Protein AF-A0A1V2W1E2-F1 (afdb_monomer)

Foldseek 3Di:
DDDDPVNVVVVVVVVVVVVVVVLVVQQVVQQVQQVVQVVQVVQQQAVADWAKFWAQDQPPDDPQDPVPRGGPPIFIFIAGQAWDDDPPQTAHHRDTSLDHPPPCSVPPGPPGGGDWDAHSVRDTDGGHGDPPSRCVSSVVRGHD

Solvent-accessible surface area (backbone atoms only — not comparable to full-atom values): 8332 Å² total; per-residue (Å²): 137,79,82,50,71,66,57,52,52,50,52,52,49,53,49,52,52,53,51,51,51,52,51,51,50,52,27,54,51,30,42,50,53,46,51,54,14,47,58,54,53,72,27,55,56,60,98,49,57,66,50,37,17,46,72,43,63,80,55,74,90,52,100,58,48,74,84,80,76,44,45,78,82,66,48,32,28,43,27,24,70,35,62,41,78,60,87,91,49,62,42,50,52,74,28,40,73,66,42,40,92,88,46,89,72,59,93,54,55,63,96,69,45,73,50,68,43,58,32,53,84,66,50,74,41,66,55,53,68,61,31,64,60,29,52,64,68,44,53,88,31,48,57,132

pLDDT: mean 82.26, std 16.86, range [42.34, 96.56]

Sequence (144 aa):
MCATVADIEQAAAEQRAAEAAREQERRARLNRARDEAGAFNARLALPVAWDVGIKDVLSGLSETSWGDGRSAATVEHVYLLEPLTAGRLVRQAGDFLCTAAAGTNGKRWSSKVIERAHDGDGQPYRPRPTCKACLALAKRWMKD

Secondary structure (DSSP, 8-state):
-PPPHHHHHHHHHHHHHHHHHHHHHHHHHHHHHHHHHHHHHHHB--SS-EEEEE------S-TTB-SSS-BTT--EEEEESS-EEETTEEE-TT-BTT--TTS---S---S--B--EE-TT--EE-PPP--HHHHHHHGGGB--

Organism: NCBI:txid95486

Mean predicted aligned error: 8.69 Å

InterPro domains:
  IPR059380 Domain of unknown function DUF8336 [PF27025] (70-141)

Radius of gyration: 21.35 Å; Cα contacts (8 Å, |Δi|>4): 206; chains: 1; bounding box: 48×33×67 Å

Structure (mmCIF, N/CA/C/O backbone):
data_AF-A0A1V2W1E2-F1
#
_entry.id   AF-A0A1V2W1E2-F1
#
loop_
_atom_site.group_PDB
_atom_site.id
_atom_site.type_symbol
_atom_site.label_atom_id
_atom_site.label_alt_id
_atom_site.label_comp_id
_atom_site.label_asym_id
_atom_site.label_entity_id
_atom_site.label_seq_id
_atom_site.pdbx_PDB_ins_code
_atom_site.Cartn_x
_atom_site.Cartn_y
_atom_site.Cartn_z
_atom_site.occupancy
_atom_site.B_iso_or_equiv
_atom_site.auth_seq_id
_atom_site.auth_comp_id
_atom_site.auth_asym_id
_atom_site.auth_atom_id
_atom_site.pdbx_PDB_model_num
ATOM 1 N N . MET A 1 1 ? 29.766 15.227 -42.422 1.00 50.94 1 MET A N 1
ATOM 2 C CA . MET A 1 1 ? 29.756 13.769 -42.661 1.00 50.94 1 MET A CA 1
ATOM 3 C C . MET A 1 1 ? 28.390 13.254 -42.245 1.00 50.94 1 MET A C 1
ATOM 5 O O . MET A 1 1 ? 27.952 13.615 -41.160 1.00 50.94 1 MET A O 1
ATOM 9 N N . CYS A 1 2 ? 27.694 12.518 -43.111 1.00 70.00 2 CYS A N 1
ATOM 10 C CA . CYS A 1 2 ? 26.421 11.872 -42.777 1.00 70.00 2 CYS A CA 1
ATOM 11 C C . CYS A 1 2 ? 26.707 10.529 -42.090 1.00 70.00 2 CYS A C 1
ATOM 13 O O . CYS A 1 2 ? 27.664 9.862 -42.479 1.00 70.00 2 CYS A O 1
ATOM 15 N N . ALA A 1 3 ? 25.907 10.156 -41.087 1.00 75.38 3 ALA A N 1
ATOM 16 C CA . ALA A 1 3 ? 25.986 8.837 -40.462 1.00 75.38 3 ALA A CA 1
ATOM 17 C C . ALA A 1 3 ? 25.762 7.746 -41.518 1.00 75.38 3 ALA A C 1
ATOM 19 O O . ALA A 1 3 ? 24.889 7.884 -42.382 1.00 75.38 3 ALA A O 1
ATOM 20 N N . THR A 1 4 ? 26.568 6.690 -41.476 1.00 88.94 4 THR A N 1
ATOM 21 C CA . THR A 1 4 ? 26.395 5.536 -42.357 1.00 88.94 4 THR A CA 1
ATOM 22 C C . THR A 1 4 ? 25.188 4.710 -41.912 1.00 88.94 4 THR A C 1
ATOM 24 O O . THR A 1 4 ? 24.714 4.825 -40.783 1.00 88.94 4 THR A O 1
ATOM 27 N N . VAL A 1 5 ? 24.677 3.848 -42.793 1.00 85.88 5 VAL A N 1
ATOM 28 C CA . VAL A 1 5 ? 23.587 2.919 -42.442 1.00 85.88 5 VAL A CA 1
ATOM 29 C C . VAL A 1 5 ? 23.980 2.033 -41.253 1.00 85.88 5 VAL A C 1
ATOM 31 O O . VAL A 1 5 ? 23.163 1.825 -40.364 1.00 85.88 5 VAL A O 1
ATOM 34 N N . ALA A 1 6 ? 25.245 1.609 -41.181 1.00 87.31 6 ALA A N 1
ATOM 35 C CA . ALA A 1 6 ? 25.769 0.840 -40.055 1.00 87.31 6 ALA A CA 1
ATOM 36 C C . ALA A 1 6 ? 25.740 1.636 -38.736 1.00 87.31 6 ALA A C 1
ATOM 38 O O . ALA A 1 6 ? 25.342 1.094 -37.708 1.00 87.31 6 ALA A O 1
ATOM 39 N N . ASP A 1 7 ? 26.078 2.932 -38.771 1.00 87.19 7 ASP A N 1
ATOM 40 C CA . ASP A 1 7 ? 26.002 3.805 -37.589 1.00 87.19 7 ASP A CA 1
ATOM 41 C C . ASP A 1 7 ? 24.551 3.957 -37.096 1.00 87.19 7 ASP A C 1
ATOM 43 O O . ASP A 1 7 ? 24.288 3.976 -35.893 1.00 87.19 7 ASP A O 1
ATOM 47 N N . ILE A 1 8 ? 23.591 4.032 -38.025 1.00 86.06 8 ILE A N 1
ATOM 48 C CA . ILE A 1 8 ? 22.157 4.132 -37.714 1.00 86.06 8 ILE A CA 1
ATOM 49 C C . ILE A 1 8 ? 21.636 2.818 -37.112 1.00 86.06 8 ILE A C 1
ATOM 51 O O . ILE A 1 8 ? 20.910 2.839 -36.117 1.00 86.06 8 ILE A O 1
ATOM 55 N N . GLU A 1 9 ? 22.010 1.671 -37.683 1.00 89.94 9 GLU A N 1
ATOM 56 C CA . GLU A 1 9 ? 21.616 0.349 -37.184 1.00 89.94 9 GLU A CA 1
ATOM 57 C C . GLU A 1 9 ? 22.207 0.050 -35.804 1.00 89.94 9 GLU A C 1
ATOM 59 O O . GLU A 1 9 ? 21.500 -0.470 -34.933 1.00 89.94 9 GLU A O 1
ATOM 64 N N . GLN A 1 10 ? 23.468 0.427 -35.576 1.00 89.62 10 GLN A N 1
ATOM 65 C CA . GLN A 1 10 ? 24.117 0.301 -34.276 1.00 89.62 10 GLN A CA 1
ATOM 66 C C . GLN A 1 10 ? 23.428 1.184 -33.228 1.00 89.62 10 GLN A C 1
ATOM 68 O O . GLN A 1 10 ? 23.051 0.683 -32.168 1.00 89.62 10 GLN A O 1
ATOM 73 N N . ALA A 1 11 ? 23.164 2.457 -33.538 1.00 88.25 11 ALA A N 1
ATOM 74 C CA . ALA A 1 11 ? 22.443 3.351 -32.632 1.00 88.25 11 ALA A CA 1
ATOM 75 C C . ALA A 1 11 ? 21.029 2.829 -32.305 1.00 88.25 11 ALA A C 1
ATOM 77 O O . ALA A 1 11 ? 20.595 2.879 -31.154 1.00 88.25 11 ALA A O 1
ATOM 78 N N . ALA A 1 12 ? 20.315 2.266 -33.286 1.00 90.56 12 ALA A N 1
ATOM 79 C CA . ALA A 1 12 ? 19.004 1.652 -33.067 1.00 90.56 12 ALA A CA 1
ATOM 80 C C . ALA A 1 12 ? 19.082 0.361 -32.229 1.00 90.56 12 ALA A C 1
ATOM 82 O O . ALA A 1 12 ? 18.164 0.048 -31.467 1.00 90.56 12 ALA A O 1
ATOM 83 N N . ALA A 1 13 ? 20.154 -0.425 -32.354 1.00 92.75 13 ALA A N 1
ATOM 84 C CA . ALA A 1 13 ? 20.391 -1.591 -31.504 1.00 92.75 13 ALA A CA 1
ATOM 85 C C . ALA A 1 13 ? 20.694 -1.182 -30.053 1.00 92.75 13 ALA A C 1
ATOM 87 O O . ALA A 1 13 ? 20.105 -1.746 -29.132 1.00 92.75 13 ALA A O 1
ATOM 88 N N . GLU A 1 14 ? 21.535 -0.165 -29.851 1.00 92.50 14 GLU A N 1
ATOM 89 C CA . GLU A 1 14 ? 21.860 0.388 -28.532 1.00 92.50 14 GLU A CA 1
ATOM 90 C C . GLU A 1 14 ? 20.625 0.986 -27.844 1.00 92.50 14 GLU A C 1
ATOM 92 O O . GLU A 1 14 ? 20.385 0.715 -26.667 1.00 92.50 14 GLU A O 1
ATOM 97 N N . GLN A 1 15 ? 19.787 1.726 -28.579 1.00 91.44 15 GLN A N 1
ATOM 98 C CA . GLN A 1 15 ? 18.523 2.258 -28.059 1.00 91.44 15 GLN A CA 1
ATOM 99 C C . GLN A 1 15 ? 17.564 1.144 -27.635 1.00 91.44 15 GLN A C 1
ATOM 101 O O . GLN A 1 15 ? 17.073 1.167 -26.508 1.00 91.44 15 GLN A O 1
ATOM 106 N N . ARG A 1 16 ? 17.357 0.124 -28.479 1.00 93.69 16 ARG A N 1
ATOM 107 C CA . ARG A 1 16 ? 16.509 -1.031 -28.132 1.00 93.69 16 ARG A CA 1
ATOM 108 C C . ARG A 1 16 ? 17.037 -1.789 -26.916 1.00 93.69 16 ARG A C 1
ATOM 110 O O . ARG A 1 16 ? 16.251 -2.200 -26.068 1.00 93.69 16 ARG A O 1
ATOM 117 N N . ALA A 1 17 ? 18.354 -1.959 -26.808 1.00 94.31 17 ALA A N 1
ATOM 118 C CA . ALA A 1 17 ? 18.972 -2.586 -25.644 1.00 94.31 17 ALA A CA 1
ATOM 119 C C . ALA A 1 17 ? 18.770 -1.745 -24.372 1.00 94.31 17 ALA A C 1
ATOM 121 O O . ALA A 1 17 ? 18.418 -2.291 -23.326 1.00 94.31 17 ALA A O 1
ATOM 122 N N . ALA A 1 18 ? 18.927 -0.421 -24.460 1.00 94.19 18 ALA A N 1
ATOM 123 C CA . ALA A 1 18 ? 18.701 0.494 -23.345 1.00 94.19 18 ALA A CA 1
ATOM 124 C C . ALA A 1 18 ? 17.228 0.528 -22.905 1.00 94.19 18 ALA A C 1
ATOM 126 O O . ALA A 1 18 ? 16.943 0.520 -21.708 1.00 94.19 18 ALA A O 1
ATOM 127 N N . GLU A 1 19 ? 16.285 0.533 -23.847 1.00 93.38 19 GLU A N 1
ATOM 128 C CA . GLU A 1 19 ? 14.849 0.452 -23.565 1.00 93.38 19 GLU A CA 1
ATOM 129 C C . GLU A 1 19 ? 14.475 -0.879 -22.913 1.00 93.38 19 GLU A C 1
ATOM 131 O O . GLU A 1 19 ? 13.799 -0.889 -21.884 1.00 93.38 19 GLU A O 1
ATOM 136 N N . ALA A 1 20 ? 14.977 -1.997 -23.446 1.00 93.81 20 ALA A N 1
ATOM 137 C CA . ALA A 1 20 ? 14.761 -3.316 -22.861 1.00 93.81 20 ALA A CA 1
ATOM 138 C C . ALA A 1 20 ? 15.327 -3.408 -21.435 1.00 93.81 20 ALA A C 1
ATOM 140 O O . ALA A 1 20 ? 14.662 -3.939 -20.546 1.00 93.81 20 ALA A O 1
ATOM 141 N N . ALA A 1 21 ? 16.518 -2.852 -21.189 1.00 94.00 21 ALA A N 1
ATOM 142 C CA . ALA A 1 21 ? 17.114 -2.803 -19.856 1.00 94.00 21 ALA A CA 1
ATOM 143 C C . ALA A 1 21 ? 16.279 -1.952 -18.882 1.00 94.00 21 ALA A C 1
ATOM 145 O O . ALA A 1 21 ? 16.019 -2.384 -17.759 1.00 94.00 21 ALA A O 1
ATOM 146 N N . ARG A 1 22 ? 15.797 -0.779 -19.320 1.00 93.75 22 ARG A N 1
ATOM 147 C CA . ARG A 1 22 ? 14.911 0.084 -18.518 1.00 93.75 22 ARG A CA 1
ATOM 148 C C . ARG A 1 22 ? 13.597 -0.608 -18.175 1.00 93.75 22 ARG A C 1
ATOM 150 O O . ARG A 1 22 ? 13.140 -0.506 -17.038 1.00 93.75 22 ARG A O 1
ATOM 157 N N . GLU A 1 23 ? 12.995 -1.321 -19.124 1.00 92.94 23 GLU A N 1
ATOM 158 C CA . GLU A 1 23 ? 11.755 -2.053 -18.865 1.00 92.94 23 GLU A CA 1
ATOM 159 C C . GLU A 1 23 ? 11.984 -3.225 -17.905 1.00 92.94 23 GLU A C 1
ATOM 161 O O . GLU A 1 23 ? 11.199 -3.427 -16.980 1.00 92.94 23 GLU A O 1
ATOM 166 N N . GLN A 1 24 ? 13.095 -3.954 -18.046 1.00 93.56 24 GLN A N 1
ATOM 167 C CA . GLN A 1 24 ? 13.471 -5.006 -17.098 1.00 93.56 24 GLN A CA 1
ATOM 168 C C . GLN A 1 24 ? 13.681 -4.455 -15.683 1.00 93.56 24 GLN A C 1
ATOM 170 O O . GLN A 1 24 ? 13.166 -5.026 -14.721 1.00 93.56 24 GLN A O 1
ATOM 175 N N . GLU A 1 25 ? 14.386 -3.330 -15.541 1.00 93.88 25 GLU A N 1
ATOM 176 C CA . GLU A 1 25 ? 14.589 -2.670 -14.250 1.00 93.88 25 GLU A CA 1
ATOM 177 C C . GLU A 1 25 ? 13.257 -2.209 -13.643 1.00 93.88 25 GLU A C 1
ATOM 179 O O . GLU A 1 25 ? 12.974 -2.468 -12.468 1.00 93.88 25 GLU A O 1
ATOM 184 N N . ARG A 1 26 ? 12.397 -1.580 -14.453 1.00 92.00 26 ARG A N 1
ATOM 185 C CA . ARG A 1 26 ? 11.055 -1.157 -14.044 1.00 92.00 26 ARG A CA 1
ATOM 186 C C . ARG A 1 26 ? 10.235 -2.346 -13.550 1.00 92.00 26 ARG A C 1
ATOM 188 O O . ARG A 1 26 ? 9.660 -2.271 -12.462 1.00 92.00 26 ARG A O 1
ATOM 195 N N . ARG A 1 27 ? 10.213 -3.443 -14.309 1.00 93.44 27 ARG A N 1
ATOM 196 C CA . ARG A 1 27 ? 9.508 -4.682 -13.963 1.00 93.44 27 ARG A CA 1
ATOM 197 C C . ARG A 1 27 ? 10.032 -5.283 -12.660 1.00 93.44 27 ARG A C 1
ATOM 199 O O . ARG A 1 27 ? 9.244 -5.593 -11.768 1.00 93.44 27 ARG A O 1
ATOM 206 N N . ALA A 1 28 ? 11.352 -5.383 -12.505 1.00 95.00 28 ALA A N 1
ATOM 207 C CA . ALA A 1 28 ? 11.981 -5.891 -11.288 1.00 95.00 28 ALA A CA 1
ATOM 208 C C . ALA A 1 28 ? 11.641 -5.031 -10.060 1.00 95.00 28 ALA A C 1
ATOM 210 O O . ALA A 1 28 ? 11.332 -5.567 -8.993 1.00 95.00 28 ALA A O 1
ATOM 211 N N . ARG A 1 29 ? 11.637 -3.700 -10.210 1.00 94.62 29 ARG A N 1
ATOM 212 C CA . ARG A 1 29 ? 11.249 -2.763 -9.147 1.00 94.62 29 ARG A CA 1
ATOM 213 C C . ARG A 1 29 ? 9.794 -2.955 -8.717 1.00 94.62 29 ARG A C 1
ATOM 215 O O . ARG A 1 29 ? 9.522 -2.984 -7.519 1.00 94.62 29 ARG A O 1
ATOM 222 N N . LEU A 1 30 ? 8.872 -3.096 -9.669 1.00 92.94 30 LEU A N 1
ATOM 223 C CA . LEU A 1 30 ? 7.449 -3.316 -9.380 1.00 92.94 30 LEU A CA 1
ATOM 224 C C . LEU A 1 30 ? 7.211 -4.661 -8.679 1.00 92.94 30 LEU A C 1
ATOM 226 O O . LEU A 1 30 ? 6.481 -4.719 -7.691 1.00 92.94 30 LEU A O 1
ATOM 230 N N . ASN A 1 31 ? 7.883 -5.723 -9.124 1.00 94.19 31 ASN A N 1
ATOM 231 C CA . ASN A 1 31 ? 7.791 -7.038 -8.486 1.00 94.19 31 ASN A CA 1
ATOM 232 C C . ASN A 1 31 ? 8.338 -7.019 -7.053 1.00 94.19 31 ASN A C 1
ATOM 234 O O . ASN A 1 31 ? 7.710 -7.566 -6.150 1.00 94.19 31 ASN A O 1
ATOM 238 N N . ARG A 1 32 ? 9.445 -6.306 -6.812 1.00 95.00 32 ARG A N 1
ATOM 239 C CA . ARG A 1 32 ? 9.963 -6.102 -5.453 1.00 95.00 32 ARG A CA 1
ATOM 240 C C . ARG A 1 32 ? 8.955 -5.371 -4.566 1.00 95.00 32 ARG A C 1
ATOM 242 O O . ARG A 1 32 ? 8.727 -5.794 -3.439 1.00 95.00 32 ARG A O 1
ATOM 249 N N . ALA A 1 33 ? 8.312 -4.319 -5.076 1.00 92.19 33 ALA A N 1
ATOM 250 C CA . ALA A 1 33 ? 7.288 -3.587 -4.331 1.00 92.19 33 ALA A CA 1
ATOM 251 C C . ALA A 1 33 ? 6.078 -4.473 -3.974 1.00 92.19 33 ALA A C 1
ATOM 253 O O . ALA A 1 33 ? 5.541 -4.366 -2.868 1.00 92.19 33 ALA A O 1
ATOM 254 N N . ARG A 1 34 ? 5.669 -5.375 -4.877 1.00 95.94 34 ARG A N 1
ATOM 255 C CA . ARG A 1 34 ? 4.653 -6.401 -4.597 1.00 95.94 34 ARG A CA 1
ATOM 256 C C . ARG A 1 34 ? 5.095 -7.329 -3.469 1.00 95.94 34 ARG A C 1
ATOM 258 O O . ARG A 1 34 ? 4.327 -7.542 -2.533 1.00 95.94 34 ARG A O 1
ATOM 265 N N . ASP A 1 35 ? 6.311 -7.860 -3.541 1.00 96.56 35 ASP A N 1
ATOM 266 C CA . ASP A 1 35 ? 6.824 -8.815 -2.553 1.00 96.56 35 ASP A CA 1
ATOM 267 C C . ASP A 1 35 ? 6.964 -8.174 -1.166 1.00 96.56 35 ASP A C 1
ATOM 269 O O . ASP A 1 35 ? 6.524 -8.742 -0.166 1.00 96.56 35 ASP A O 1
ATOM 273 N N . GLU A 1 36 ? 7.482 -6.946 -1.103 1.00 94.62 36 GLU A N 1
ATOM 274 C CA . GLU A 1 36 ? 7.563 -6.157 0.129 1.00 94.62 36 GLU A CA 1
ATOM 275 C C . GLU A 1 36 ? 6.177 -5.868 0.721 1.00 94.62 36 GLU A C 1
ATOM 277 O O . GLU A 1 36 ? 5.983 -5.962 1.939 1.00 94.62 36 GLU A O 1
ATOM 282 N N . ALA A 1 37 ? 5.191 -5.544 -0.123 1.00 94.56 37 ALA A N 1
ATOM 283 C CA . ALA A 1 37 ? 3.818 -5.333 0.318 1.00 94.56 37 ALA A CA 1
ATOM 284 C C . ALA A 1 37 ? 3.180 -6.624 0.841 1.00 94.56 37 ALA A C 1
ATOM 286 O O . ALA A 1 37 ? 2.548 -6.604 1.898 1.00 94.56 37 ALA A O 1
ATOM 287 N N . GLY A 1 38 ? 3.382 -7.747 0.149 1.00 95.50 38 GLY A N 1
ATOM 288 C CA . GLY A 1 38 ? 2.919 -9.064 0.580 1.00 95.50 38 GLY A CA 1
ATOM 289 C C . GLY A 1 38 ? 3.516 -9.468 1.928 1.00 95.50 38 GLY A C 1
ATOM 290 O O . GLY A 1 38 ? 2.774 -9.809 2.851 1.00 95.50 38 GLY A O 1
ATOM 291 N N . ALA A 1 39 ? 4.837 -9.341 2.077 1.00 96.06 39 ALA A N 1
ATOM 292 C CA . ALA A 1 39 ? 5.545 -9.643 3.318 1.00 96.06 39 ALA A CA 1
ATOM 293 C C . ALA A 1 39 ? 5.072 -8.760 4.483 1.00 96.06 39 ALA A C 1
ATOM 295 O O . ALA A 1 39 ? 4.844 -9.252 5.587 1.00 96.06 39 ALA A O 1
ATOM 296 N N . PHE A 1 40 ? 4.867 -7.461 4.245 1.00 95.44 40 PHE A N 1
ATOM 297 C CA . PHE A 1 40 ? 4.324 -6.563 5.262 1.00 95.44 40 PHE A CA 1
ATOM 298 C C . PHE A 1 40 ? 2.889 -6.943 5.652 1.00 95.44 40 PHE A C 1
ATOM 300 O O . PHE A 1 40 ? 2.576 -7.061 6.836 1.00 95.44 40 PHE A O 1
ATOM 307 N N . ASN A 1 41 ? 2.019 -7.156 4.664 1.00 95.62 41 ASN A N 1
ATOM 308 C CA . ASN A 1 41 ? 0.606 -7.450 4.886 1.00 95.62 41 ASN A CA 1
ATOM 309 C C . ASN A 1 41 ? 0.406 -8.789 5.612 1.00 95.62 41 ASN A C 1
ATOM 311 O O . ASN A 1 41 ? -0.488 -8.889 6.449 1.00 95.62 41 ASN A O 1
ATOM 315 N N . ALA A 1 42 ? 1.266 -9.783 5.369 1.00 95.38 42 ALA A N 1
ATOM 316 C CA . ALA A 1 42 ? 1.248 -11.068 6.073 1.00 95.38 42 ALA A CA 1
ATOM 317 C C . ALA A 1 42 ? 1.529 -10.942 7.584 1.00 95.38 42 ALA A C 1
ATOM 319 O O . ALA A 1 42 ? 1.064 -11.766 8.376 1.00 95.38 42 ALA A O 1
ATOM 320 N N . ARG A 1 43 ? 2.259 -9.898 8.000 1.00 96.19 43 ARG A N 1
ATOM 321 C CA . ARG A 1 43 ? 2.531 -9.617 9.418 1.00 96.19 43 ARG A CA 1
ATOM 322 C C . ARG A 1 43 ? 1.346 -8.972 10.126 1.00 96.19 43 ARG A C 1
ATOM 324 O O . ARG A 1 43 ? 1.257 -9.069 11.346 1.00 96.19 43 ARG A O 1
ATOM 331 N N . LEU A 1 44 ? 0.438 -8.327 9.394 1.00 95.06 44 LEU A N 1
ATOM 332 C CA . LEU A 1 44 ? -0.708 -7.631 9.967 1.00 95.06 44 LEU A CA 1
ATOM 333 C C . LEU A 1 44 ? -1.858 -8.606 10.268 1.00 95.06 44 LEU A C 1
ATOM 335 O O . LEU A 1 44 ? -2.733 -8.856 9.439 1.00 95.06 44 LEU A O 1
ATOM 339 N N . ALA A 1 45 ? -1.877 -9.131 11.490 1.00 94.81 45 ALA A N 1
ATOM 340 C CA . ALA A 1 45 ? -2.840 -10.120 11.969 1.00 94.81 45 ALA A CA 1
ATOM 341 C C . ALA A 1 45 ? -4.037 -9.475 12.688 1.00 94.81 45 ALA A C 1
ATOM 343 O O . ALA A 1 45 ? -4.323 -9.770 13.850 1.00 94.81 45 ALA A O 1
ATOM 344 N N . LEU A 1 46 ? -4.725 -8.558 12.001 1.00 93.81 46 LEU A N 1
ATOM 345 C CA . LEU A 1 46 ? -5.979 -7.984 12.498 1.00 93.81 46 LEU A CA 1
ATOM 346 C C . LEU A 1 46 ? -7.007 -9.099 12.771 1.00 93.81 46 LEU A C 1
ATOM 348 O O . LEU A 1 46 ? -7.110 -10.031 11.975 1.00 93.81 46 LEU A O 1
ATOM 352 N N . PRO A 1 47 ? -7.804 -9.003 13.852 1.00 94.44 47 PRO A N 1
ATOM 353 C CA . PRO A 1 47 ? -8.762 -10.041 14.240 1.00 94.44 47 PRO A CA 1
ATOM 354 C C . PRO A 1 47 ? -10.042 -10.034 13.386 1.00 94.44 47 PRO A C 1
ATOM 356 O O . PRO A 1 47 ? -11.032 -10.648 13.765 1.00 94.44 47 PRO A O 1
ATOM 359 N N . VAL A 1 48 ? -10.043 -9.289 12.281 1.00 95.50 48 VAL A N 1
ATOM 360 C CA . VAL A 1 48 ? -11.180 -9.069 11.385 1.00 95.50 48 VAL A CA 1
ATOM 361 C C . VAL A 1 48 ? -10.679 -8.983 9.952 1.00 95.50 48 VAL A C 1
ATOM 363 O O . VAL A 1 48 ? -9.522 -8.609 9.715 1.00 95.50 48 VAL A O 1
ATOM 366 N N . ALA A 1 49 ? -11.553 -9.269 8.992 1.00 95.50 49 ALA A N 1
ATOM 367 C CA . ALA A 1 49 ? -11.239 -9.083 7.586 1.00 95.50 49 ALA A CA 1
ATOM 368 C C . ALA A 1 49 ? -10.964 -7.601 7.269 1.00 95.50 49 ALA A C 1
ATOM 370 O O . ALA A 1 49 ? -11.690 -6.687 7.673 1.00 95.50 49 A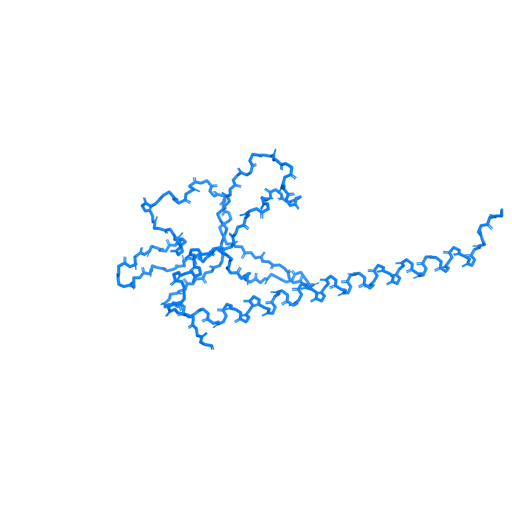LA A O 1
ATOM 371 N N . TRP A 1 50 ? -9.892 -7.361 6.518 1.00 95.12 50 TRP A N 1
ATOM 372 C CA . TRP A 1 50 ? -9.456 -6.025 6.129 1.00 95.12 50 TRP A CA 1
ATOM 373 C C . TRP A 1 50 ? -8.872 -6.032 4.718 1.00 95.12 50 TRP A C 1
ATOM 375 O O . TRP A 1 50 ? -8.433 -7.070 4.212 1.00 95.12 50 TRP A O 1
ATOM 385 N N . ASP A 1 51 ? -8.849 -4.857 4.101 1.00 94.44 51 ASP A N 1
ATOM 386 C CA . ASP A 1 51 ? -8.228 -4.567 2.815 1.00 94.44 51 ASP A CA 1
ATOM 387 C C . ASP A 1 51 ? -7.505 -3.214 2.861 1.00 94.44 51 ASP A C 1
ATOM 389 O O . ASP A 1 51 ? -7.437 -2.561 3.904 1.00 94.44 51 ASP A O 1
ATOM 393 N N . VAL A 1 52 ? -6.941 -2.785 1.737 1.00 91.88 52 VAL A N 1
ATOM 394 C CA . VAL A 1 52 ? -6.331 -1.465 1.606 1.00 91.88 52 VAL A CA 1
ATOM 395 C C . VAL A 1 52 ? -7.222 -0.551 0.800 1.00 91.88 52 VAL A C 1
ATOM 397 O O . VAL A 1 52 ? -7.734 -0.927 -0.252 1.00 91.88 52 VAL A O 1
ATOM 400 N N . GLY A 1 53 ? -7.389 0.662 1.310 1.00 88.44 53 GLY A N 1
ATOM 401 C CA . GLY A 1 53 ? -8.131 1.695 0.624 1.00 88.44 53 GLY A CA 1
ATOM 402 C C . GLY A 1 53 ? -7.479 3.056 0.716 1.00 88.44 53 GLY A C 1
ATOM 403 O O . GLY A 1 53 ? -6.587 3.285 1.533 1.00 88.44 53 GLY A O 1
ATOM 404 N N . ILE A 1 54 ? -7.942 3.966 -0.124 1.00 82.62 54 ILE A N 1
ATOM 405 C CA . ILE A 1 54 ? -7.467 5.342 -0.183 1.00 82.62 54 ILE A CA 1
ATOM 406 C C . ILE A 1 54 ? -8.623 6.263 0.195 1.00 82.62 54 ILE A C 1
ATOM 408 O O . ILE A 1 54 ? -9.772 6.047 -0.184 1.00 82.62 54 ILE A O 1
ATOM 412 N N . LYS A 1 55 ? -8.315 7.306 0.965 1.00 78.25 55 LYS A N 1
ATOM 413 C CA . LYS A 1 55 ? -9.214 8.449 1.099 1.00 78.25 55 LYS A CA 1
ATOM 414 C C . LYS A 1 55 ? -8.887 9.386 -0.043 1.00 78.25 55 LYS A C 1
ATOM 416 O O . LYS A 1 55 ? -7.847 10.040 0.010 1.00 78.25 55 LYS A O 1
ATOM 421 N N . ASP A 1 56 ? -9.743 9.446 -1.057 1.00 65.62 56 ASP A N 1
ATOM 422 C CA . ASP A 1 56 ? -9.539 10.444 -2.100 1.00 65.62 56 ASP A CA 1
ATOM 423 C C . ASP A 1 56 ? -9.601 11.829 -1.464 1.00 65.62 56 ASP A C 1
ATOM 425 O O . ASP A 1 56 ? -10.619 12.260 -0.919 1.00 65.62 56 ASP A O 1
ATOM 429 N N . VAL A 1 57 ? -8.475 12.525 -1.507 1.00 56.84 57 VAL A N 1
ATOM 430 C CA . VAL A 1 57 ? -8.462 13.967 -1.356 1.00 56.84 57 VAL A CA 1
ATOM 431 C C . VAL A 1 57 ? -8.669 14.470 -2.770 1.00 56.84 57 VAL A C 1
ATOM 433 O O . VAL A 1 57 ? -7.786 14.284 -3.602 1.00 56.84 57 VAL A O 1
ATOM 436 N N . LEU A 1 58 ? -9.838 15.049 -3.065 1.00 52.84 58 LEU A N 1
ATOM 437 C CA . LEU A 1 58 ? -10.054 15.770 -4.320 1.00 52.84 58 LEU A CA 1
ATOM 438 C C . LEU A 1 58 ? -8.965 16.840 -4.408 1.00 52.84 58 LEU A C 1
ATOM 440 O O . LEU A 1 58 ? -9.080 17.896 -3.783 1.00 52.84 58 LEU A O 1
ATOM 444 N N . SER A 1 59 ? -7.876 16.548 -5.116 1.00 45.50 59 SER A N 1
ATOM 445 C CA . SER A 1 59 ? -6.844 17.530 -5.376 1.00 45.50 59 SER A CA 1
ATOM 446 C C . SER A 1 59 ? -7.516 18.606 -6.211 1.00 45.50 59 SER A C 1
ATOM 448 O O . SER A 1 59 ? -7.883 18.355 -7.360 1.00 45.50 59 SER A O 1
ATOM 450 N N . GLY A 1 60 ? -7.730 19.789 -5.634 1.00 44.91 60 GLY A N 1
ATOM 451 C CA . GLY A 1 60 ? -7.922 20.979 -6.449 1.00 44.91 60 GLY A CA 1
ATOM 452 C C . GLY A 1 60 ? -6.693 21.057 -7.340 1.00 44.91 60 GLY A C 1
ATOM 453 O O . GLY A 1 60 ? -5.613 21.274 -6.806 1.00 44.91 60 GLY A O 1
ATOM 454 N N . LEU A 1 61 ? -6.868 20.720 -8.622 1.00 48.28 61 LEU A N 1
ATOM 455 C CA . LEU A 1 61 ? -5.866 20.592 -9.684 1.00 48.28 61 LEU A CA 1
ATOM 456 C C . LEU A 1 61 ? -4.626 21.463 -9.418 1.00 48.28 61 LEU A C 1
ATOM 458 O O . LEU A 1 61 ? -4.589 22.627 -9.805 1.00 48.28 61 LEU A O 1
ATOM 462 N N . SER A 1 62 ? -3.634 20.916 -8.718 1.00 49.28 62 SER A N 1
ATOM 463 C CA . SER A 1 62 ? -2.384 21.601 -8.393 1.00 49.28 62 SER A CA 1
ATOM 464 C C . SER A 1 62 ? -1.217 20.804 -8.959 1.00 49.28 62 SER A C 1
ATOM 466 O O . SER A 1 62 ? -1.324 19.594 -9.169 1.00 49.28 62 SER A O 1
ATOM 468 N N . GLU A 1 63 ? -0.099 21.485 -9.207 1.00 49.03 63 GLU A N 1
ATOM 469 C CA . GLU A 1 63 ? 1.111 20.989 -9.891 1.00 49.03 63 GLU A CA 1
ATOM 470 C C . GLU A 1 63 ? 1.769 19.742 -9.249 1.00 49.03 63 GLU A C 1
ATOM 472 O O . GLU A 1 63 ? 2.752 19.226 -9.766 1.00 49.03 63 GLU A O 1
ATOM 477 N N . THR A 1 64 ? 1.222 19.216 -8.146 1.00 49.25 64 THR A N 1
ATOM 478 C CA . THR A 1 64 ? 1.721 18.043 -7.396 1.00 49.25 64 THR A CA 1
ATOM 479 C C . THR A 1 64 ? 0.953 16.740 -7.683 1.00 49.25 64 THR A C 1
ATOM 481 O O . THR A 1 64 ? 0.950 15.812 -6.868 1.00 49.25 64 THR A O 1
ATOM 484 N N . SER A 1 65 ? 0.271 16.673 -8.829 1.00 44.66 65 SER A N 1
ATOM 485 C CA . SER A 1 65 ? -0.473 15.496 -9.301 1.00 44.66 65 SER A CA 1
ATOM 486 C C . SER A 1 65 ? 0.457 14.425 -9.890 1.00 44.66 65 SER A C 1
ATOM 488 O O . SER A 1 65 ? 1.382 14.748 -10.630 1.00 44.66 65 SER A O 1
ATOM 490 N N . TRP A 1 66 ? 0.182 13.143 -9.626 1.00 48.94 66 TRP A N 1
ATOM 491 C CA . TRP A 1 66 ? 0.914 11.984 -10.174 1.00 48.94 66 TRP A CA 1
ATOM 492 C C . TRP A 1 66 ? 0.682 11.739 -11.679 1.00 48.94 66 TRP A C 1
ATOM 494 O O . TRP A 1 66 ? 1.174 10.754 -12.227 1.00 48.94 66 TRP A O 1
ATOM 504 N N . GLY A 1 67 ? -0.074 12.605 -12.363 1.00 42.34 67 GLY A N 1
ATOM 505 C CA . GLY A 1 67 ? -0.441 12.416 -13.772 1.00 42.34 67 GLY A CA 1
ATOM 506 C C . GLY A 1 67 ? -1.585 11.417 -13.995 1.00 42.34 67 GLY A C 1
ATOM 507 O O . GLY A 1 67 ? -1.990 11.211 -15.134 1.00 42.34 67 GLY A O 1
ATOM 508 N N . ASP A 1 68 ? -2.151 10.851 -12.924 1.00 53.09 68 ASP A N 1
ATOM 509 C CA . ASP A 1 68 ? -3.352 9.999 -12.913 1.00 53.09 68 ASP A CA 1
ATOM 510 C C . ASP A 1 68 ? -4.545 10.644 -12.167 1.00 53.09 68 ASP A C 1
ATOM 512 O O . ASP A 1 68 ? -5.593 10.023 -11.991 1.00 53.09 68 ASP A O 1
ATOM 516 N N . GLY A 1 69 ? -4.393 11.902 -11.728 1.00 47.47 69 GLY A N 1
ATOM 517 C CA . GLY A 1 69 ? -5.395 12.651 -10.963 1.00 47.47 69 GLY A CA 1
ATOM 518 C C . GLY A 1 69 ? -5.276 12.525 -9.438 1.00 47.47 69 GLY A C 1
ATOM 519 O O . GLY A 1 69 ? -6.119 13.079 -8.733 1.00 47.47 69 GLY A O 1
ATOM 520 N N . ARG A 1 70 ? -4.253 11.834 -8.912 1.00 54.72 70 ARG A N 1
ATOM 521 C CA . ARG A 1 70 ? -4.002 11.693 -7.466 1.00 54.72 70 ARG A CA 1
ATOM 522 C C . ARG A 1 70 ? -2.936 12.670 -6.972 1.00 54.72 70 ARG A C 1
ATOM 524 O O . ARG A 1 70 ? -1.997 13.007 -7.687 1.00 54.72 70 ARG A O 1
ATOM 531 N N . SER A 1 71 ? -3.038 13.094 -5.711 1.00 55.88 71 SER A N 1
ATOM 532 C CA . SER A 1 71 ? -2.013 13.920 -5.052 1.00 55.88 71 SER A CA 1
ATOM 533 C C . SER A 1 71 ? -0.804 13.083 -4.613 1.00 55.88 71 SER A C 1
ATOM 535 O O . SER A 1 71 ? -0.978 11.966 -4.119 1.00 55.88 71 SER A O 1
ATOM 537 N N . ALA A 1 72 ? 0.405 13.659 -4.680 1.00 53.66 72 ALA A N 1
ATOM 538 C CA . ALA A 1 72 ? 1.632 13.177 -4.019 1.00 53.66 72 ALA A CA 1
ATOM 539 C C . ALA A 1 72 ? 1.440 12.721 -2.558 1.00 53.66 72 ALA A C 1
ATOM 541 O O . ALA A 1 72 ? 2.146 11.836 -2.084 1.00 53.66 72 ALA A O 1
ATOM 542 N N . ALA A 1 73 ? 0.469 13.305 -1.850 1.00 59.41 73 ALA A N 1
ATOM 543 C CA . ALA A 1 73 ? 0.191 13.042 -0.440 1.00 59.41 73 ALA A CA 1
ATOM 544 C C . ALA A 1 73 ? -0.835 11.917 -0.187 1.00 59.41 73 ALA A C 1
ATOM 546 O O . ALA A 1 73 ? -1.266 11.728 0.953 1.00 59.41 73 ALA A O 1
ATOM 547 N N . THR A 1 74 ? -1.263 11.198 -1.227 1.00 72.56 74 THR A N 1
ATOM 548 C CA . THR A 1 74 ? -2.208 10.083 -1.088 1.00 72.56 74 THR A CA 1
ATOM 549 C C . THR A 1 74 ? -1.550 8.947 -0.307 1.00 72.56 74 THR A C 1
ATOM 551 O O . THR A 1 74 ? -0.455 8.515 -0.650 1.00 72.56 74 THR A O 1
ATOM 554 N N . VAL A 1 75 ? -2.204 8.482 0.758 1.00 82.94 75 VAL A N 1
ATOM 555 C CA . VAL A 1 75 ? -1.701 7.396 1.611 1.00 82.94 75 VAL A CA 1
ATOM 556 C C . VAL A 1 75 ? -2.664 6.218 1.615 1.00 82.94 75 VAL A C 1
ATOM 558 O O . VAL A 1 75 ? -3.885 6.378 1.616 1.00 82.94 75 VAL A O 1
ATOM 561 N N . GLU A 1 76 ? -2.102 5.021 1.682 1.00 89.19 76 GLU A N 1
ATOM 562 C CA . GLU A 1 76 ? -2.823 3.765 1.776 1.00 89.19 76 GLU A CA 1
ATOM 563 C C . GLU A 1 76 ? -3.253 3.499 3.224 1.00 89.19 76 GLU A C 1
ATOM 565 O O . GLU A 1 76 ? -2.445 3.461 4.161 1.00 89.19 76 GLU A O 1
ATOM 570 N N . HIS A 1 77 ? -4.547 3.286 3.423 1.00 90.81 77 HIS A N 1
ATOM 571 C CA . HIS A 1 77 ? -5.164 3.035 4.716 1.00 90.81 77 HIS A CA 1
ATOM 572 C C . HIS A 1 77 ? -5.600 1.577 4.859 1.00 90.81 77 HIS A C 1
ATOM 574 O O . HIS A 1 77 ? -5.975 0.923 3.893 1.00 90.81 77 HIS A O 1
ATOM 580 N N . VAL A 1 78 ? -5.643 1.093 6.101 1.00 92.69 78 VAL A N 1
ATOM 581 C CA . VAL A 1 78 ? -6.329 -0.162 6.439 1.00 92.69 78 VAL A CA 1
ATOM 582 C C . VAL A 1 78 ? -7.835 0.090 6.419 1.00 92.69 78 VAL A C 1
ATOM 584 O O . VAL A 1 78 ? -8.333 0.858 7.247 1.00 92.69 78 VAL A O 1
ATOM 587 N N . TYR A 1 79 ? -8.531 -0.550 5.488 1.00 92.12 79 TYR A N 1
ATOM 588 C CA . TYR A 1 79 ? -9.979 -0.540 5.311 1.00 92.12 79 TYR A CA 1
ATOM 589 C C . TYR A 1 79 ? -10.585 -1.803 5.928 1.00 92.12 79 TYR A C 1
ATOM 591 O O . TYR A 1 79 ? -10.140 -2.910 5.632 1.00 92.12 79 TYR A O 1
ATOM 599 N N . LEU A 1 80 ? -11.566 -1.660 6.814 1.00 92.44 80 LEU A N 1
ATOM 600 C CA . LEU A 1 80 ? -12.169 -2.790 7.518 1.00 92.44 80 LEU A CA 1
ATOM 601 C C . LEU A 1 80 ? -13.361 -3.329 6.727 1.00 92.44 80 LEU A C 1
ATOM 603 O O . LEU A 1 80 ? -14.275 -2.580 6.393 1.00 92.44 80 LEU A O 1
ATOM 607 N N . LEU A 1 81 ? -13.365 -4.631 6.447 1.00 93.00 81 LEU A N 1
ATOM 608 C CA . LEU A 1 81 ? -14.487 -5.314 5.789 1.00 93.00 81 LEU A CA 1
ATOM 609 C C . LEU A 1 81 ? -15.534 -5.792 6.804 1.00 93.00 81 LEU A C 1
ATOM 611 O O . LEU A 1 81 ? -16.679 -6.051 6.451 1.00 93.00 81 LEU A O 1
ATOM 615 N N . GLU A 1 82 ? -15.139 -5.860 8.072 1.00 94.62 82 GLU A N 1
ATOM 616 C CA . GLU A 1 82 ? -15.934 -6.334 9.198 1.00 94.62 82 GLU A CA 1
ATOM 617 C C . GLU A 1 82 ? -15.827 -5.352 10.377 1.00 94.62 82 GLU A C 1
ATOM 619 O O . GLU A 1 82 ? -14.831 -4.626 10.495 1.00 94.62 82 GLU A O 1
ATOM 624 N N . PRO A 1 83 ? -16.832 -5.304 11.270 1.00 93.12 83 PRO A N 1
ATOM 625 C CA . PRO A 1 83 ? -16.762 -4.477 12.465 1.00 93.12 83 PRO A CA 1
ATOM 626 C C . PRO A 1 83 ? -15.638 -4.950 13.394 1.00 93.12 83 PRO A C 1
ATOM 628 O O . PRO A 1 83 ? -15.475 -6.140 13.650 1.00 93.12 83 PRO A O 1
ATOM 631 N N . LEU A 1 84 ? -14.892 -4.001 13.957 1.00 93.31 84 LEU A N 1
ATOM 632 C CA . LEU A 1 84 ? -13.773 -4.260 14.858 1.00 93.31 84 LEU A CA 1
ATOM 633 C C . LEU A 1 84 ? -14.074 -3.697 16.241 1.00 93.31 84 LEU A C 1
ATOM 635 O O . LEU A 1 84 ? -14.260 -2.491 16.396 1.00 93.31 84 LEU A O 1
ATOM 639 N N . THR A 1 85 ? -14.027 -4.559 17.253 1.00 93.94 85 THR A N 1
ATOM 640 C CA . THR A 1 85 ? -14.110 -4.165 18.662 1.00 93.94 85 THR A CA 1
ATOM 641 C C . THR A 1 85 ? -12.899 -4.710 19.405 1.00 93.94 85 THR A C 1
ATOM 643 O O . THR A 1 85 ? -12.720 -5.916 19.531 1.00 93.94 85 THR A O 1
ATOM 646 N N . ALA A 1 86 ? -12.037 -3.813 19.878 1.00 91.12 86 ALA A N 1
ATOM 647 C CA . ALA A 1 86 ? -10.798 -4.157 20.569 1.00 91.12 86 ALA A CA 1
ATOM 648 C C . ALA A 1 86 ? -10.524 -3.160 21.704 1.00 91.12 86 ALA A C 1
ATOM 650 O O . ALA A 1 86 ? -9.831 -2.145 21.529 1.00 91.12 86 ALA A O 1
ATOM 651 N N . GLY A 1 87 ? -11.096 -3.454 22.876 1.00 89.31 87 GLY A N 1
ATOM 652 C CA . GLY A 1 87 ? -11.125 -2.551 24.025 1.00 89.31 87 GLY A CA 1
ATOM 653 C C . GLY A 1 87 ? -11.960 -1.309 23.714 1.00 89.31 87 GLY A C 1
ATOM 654 O O . GLY A 1 87 ? -13.107 -1.415 23.298 1.00 89.31 87 GLY A O 1
ATOM 655 N N . ARG A 1 88 ? -11.366 -0.120 23.867 1.00 88.50 88 ARG A N 1
ATOM 656 C CA . ARG A 1 88 ? -12.014 1.162 23.523 1.00 88.50 88 ARG A CA 1
ATOM 657 C C . ARG A 1 88 ? -12.023 1.466 22.019 1.00 88.50 88 ARG A C 1
ATOM 659 O O . ARG A 1 88 ? -12.654 2.432 21.599 1.00 88.50 88 ARG A O 1
ATOM 666 N N . LEU A 1 89 ? -11.296 0.693 21.204 1.00 89.81 89 LEU A N 1
ATOM 667 C CA . LEU A 1 89 ? -11.305 0.868 19.754 1.00 89.81 89 LEU A CA 1
ATOM 668 C C . LEU A 1 89 ? -12.513 0.137 19.168 1.00 89.81 89 LEU A C 1
ATOM 670 O O . LEU A 1 89 ? -12.507 -1.090 19.107 1.00 89.81 89 LEU A O 1
ATOM 674 N N . VAL A 1 90 ? -13.498 0.903 18.710 1.00 90.50 90 VAL A N 1
ATOM 675 C CA . VAL A 1 90 ? -14.684 0.394 18.011 1.00 90.50 90 VAL A CA 1
ATOM 676 C C . VAL A 1 90 ? -14.726 0.985 16.604 1.00 90.50 90 VAL A C 1
ATOM 678 O O . VAL A 1 90 ? -14.551 2.198 16.438 1.00 90.50 90 VAL A O 1
ATOM 681 N N . ARG A 1 91 ? -14.916 0.139 15.592 1.00 89.75 91 ARG A N 1
ATOM 682 C CA . ARG A 1 91 ? -15.078 0.510 14.180 1.00 89.75 91 ARG A CA 1
ATOM 683 C C . ARG A 1 91 ? -16.170 -0.329 13.539 1.00 89.75 91 ARG A C 1
ATOM 685 O O . ARG A 1 91 ? -16.330 -1.495 13.894 1.00 89.75 91 ARG A O 1
ATOM 692 N N . GLN A 1 92 ? -16.884 0.262 12.593 1.00 89.56 92 GLN A N 1
ATOM 693 C CA . GLN A 1 92 ? -17.863 -0.451 11.784 1.00 89.56 92 GLN A CA 1
ATOM 694 C C . GLN A 1 92 ? -17.203 -1.050 10.540 1.00 89.56 92 GLN A C 1
ATOM 696 O O . GLN A 1 92 ? -16.109 -0.644 10.142 1.00 89.56 92 GLN A O 1
ATOM 701 N N . ALA A 1 93 ? -17.885 -2.006 9.911 1.00 89.25 93 ALA A N 1
ATOM 702 C CA . ALA A 1 93 ? -17.529 -2.412 8.559 1.00 89.25 93 ALA A CA 1
ATOM 703 C C . ALA A 1 93 ? -17.592 -1.191 7.627 1.00 89.25 93 ALA A C 1
ATOM 705 O O . ALA A 1 93 ? -18.513 -0.376 7.710 1.00 89.25 93 ALA A O 1
ATOM 706 N N . GLY A 1 94 ? -16.595 -1.050 6.761 1.00 86.19 94 GLY A N 1
ATOM 707 C CA . GLY A 1 94 ? -16.434 0.099 5.878 1.00 86.19 94 GLY A CA 1
ATOM 708 C C . GLY A 1 94 ? -15.699 1.294 6.492 1.00 86.19 94 GLY A C 1
ATOM 709 O O . GLY A 1 94 ? -15.439 2.265 5.781 1.00 86.19 94 GLY A O 1
ATOM 710 N N . ASP A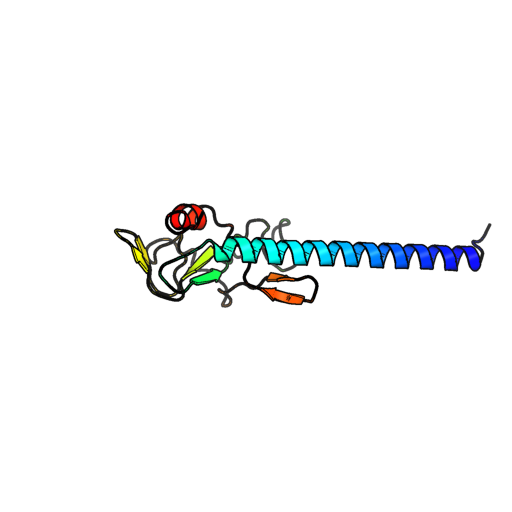 1 95 ? -15.322 1.243 7.772 1.00 86.31 95 ASP A N 1
ATOM 711 C CA . ASP A 1 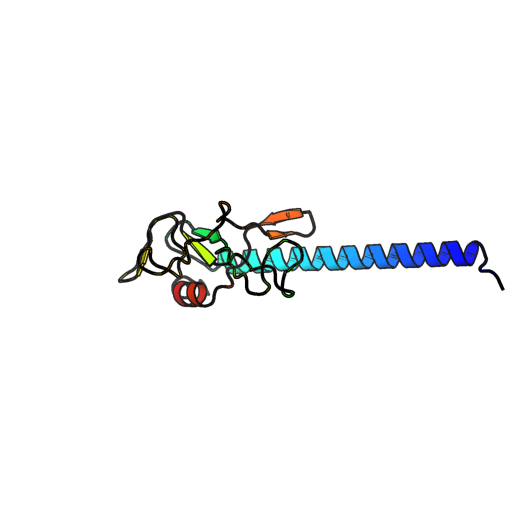95 ? -14.449 2.258 8.361 1.00 86.31 95 ASP A CA 1
ATOM 712 C C . ASP A 1 95 ? -12.976 2.001 8.009 1.00 86.31 95 ASP A C 1
ATOM 714 O O . ASP A 1 95 ? -12.507 0.868 7.874 1.00 86.31 95 ASP A O 1
ATOM 718 N N . PHE A 1 96 ? -12.196 3.079 7.959 1.00 88.75 96 PHE A N 1
ATOM 719 C CA . PHE A 1 96 ? -10.743 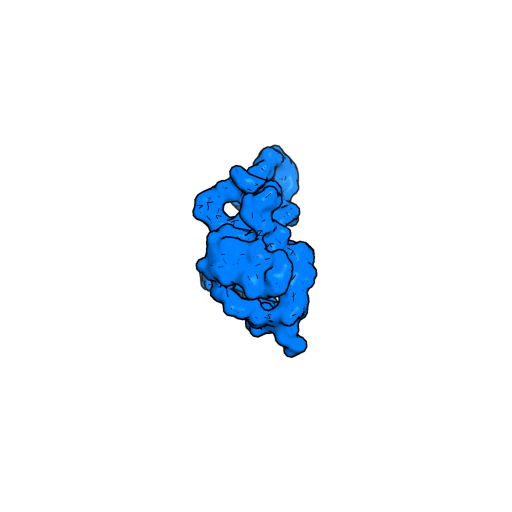2.970 8.023 1.00 88.75 96 PHE A CA 1
ATOM 720 C C . PHE A 1 96 ? -10.285 2.794 9.471 1.00 88.75 96 PHE A C 1
ATOM 722 O O . PHE A 1 96 ? -10.786 3.456 10.377 1.00 88.75 96 PHE A O 1
ATOM 729 N N . LEU A 1 97 ? -9.243 1.996 9.707 1.00 91.06 97 LEU A N 1
ATOM 730 C CA . LEU A 1 97 ? -8.720 1.766 11.060 1.00 91.06 97 LEU A CA 1
ATOM 731 C C . LEU A 1 97 ? -8.387 3.086 11.791 1.00 91.06 97 LEU A C 1
ATOM 733 O O . LEU A 1 97 ? -8.681 3.245 12.980 1.00 91.06 97 LEU A O 1
ATOM 737 N N . CYS A 1 98 ? -7.828 4.063 11.068 1.00 87.94 98 CYS A N 1
ATOM 738 C CA . CYS A 1 98 ? -7.419 5.351 11.627 1.00 87.94 98 CYS A CA 1
ATOM 739 C C . CYS A 1 98 ? -8.565 6.310 11.981 1.00 87.94 98 CYS A C 1
ATOM 741 O O . CYS A 1 98 ? -8.319 7.249 12.733 1.00 87.94 98 CYS A O 1
ATOM 743 N N . THR A 1 99 ? -9.795 6.107 11.500 1.00 79.31 99 THR A N 1
ATOM 744 C CA . THR A 1 99 ? -10.919 7.023 11.764 1.00 79.31 99 THR A CA 1
ATOM 745 C C . THR A 1 99 ? -12.171 6.272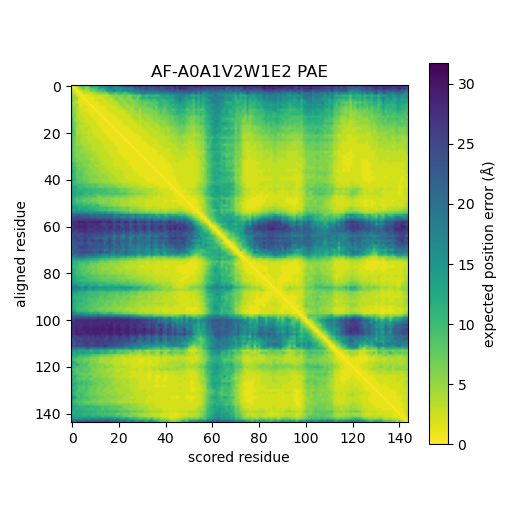 12.195 1.00 79.31 99 THR A C 1
ATOM 747 O O . THR A 1 99 ? -12.561 5.294 11.579 1.00 79.31 99 THR A O 1
ATOM 750 N N . ALA A 1 100 ? -12.809 6.730 13.272 1.00 64.75 100 ALA A N 1
ATOM 751 C CA . ALA A 1 100 ? -14.151 6.277 13.633 1.00 64.75 100 ALA A CA 1
ATOM 752 C C . ALA A 1 100 ? -15.200 7.023 12.793 1.00 64.75 100 ALA A C 1
ATOM 754 O O . ALA A 1 100 ? -14.967 8.178 12.434 1.00 64.75 100 ALA A O 1
ATOM 755 N N . ALA A 1 101 ? -16.378 6.427 12.589 1.00 54.09 101 ALA A N 1
ATOM 756 C CA . ALA A 1 101 ? -17.524 7.053 11.917 1.00 54.09 101 ALA A CA 1
ATOM 757 C C . ALA A 1 101 ? -17.908 8.464 12.441 1.00 54.09 101 ALA A C 1
ATOM 759 O O . ALA A 1 101 ? -18.478 9.259 11.693 1.00 54.09 101 ALA A O 1
ATOM 760 N N . ALA A 1 102 ? -17.576 8.790 13.702 1.00 50.69 102 ALA A N 1
ATOM 761 C CA . ALA A 1 102 ? -17.818 10.095 14.335 1.00 50.69 102 ALA A CA 1
ATOM 762 C C . ALA A 1 102 ? -16.719 11.153 14.088 1.00 50.69 102 ALA A C 1
ATOM 764 O O . ALA A 1 102 ? -16.928 12.331 14.367 1.00 50.69 102 ALA A O 1
ATOM 765 N N . GLY A 1 103 ? -15.548 10.761 13.577 1.00 54.59 103 GLY A N 1
ATOM 766 C CA . GLY A 1 103 ? -14.533 11.710 13.119 1.00 54.59 103 GLY A CA 1
ATOM 767 C C . GLY A 1 103 ? -14.914 12.298 11.762 1.00 54.59 103 GLY A C 1
ATOM 768 O O . GLY A 1 103 ? -15.772 11.762 11.055 1.00 54.59 103 GLY A O 1
ATOM 769 N N . THR A 1 104 ? -14.248 13.373 11.336 1.00 50.38 104 THR A N 1
ATOM 770 C CA . THR A 1 104 ? -14.258 13.735 9.919 1.00 50.38 104 THR A CA 1
ATOM 771 C C . THR A 1 104 ? -13.609 12.580 9.161 1.00 50.38 104 THR A C 1
ATOM 773 O O . THR A 1 104 ? -12.404 12.523 8.947 1.00 50.38 104 THR A O 1
ATOM 776 N N . ASN A 1 105 ? -14.431 11.641 8.694 1.00 53.78 105 ASN A N 1
ATOM 777 C CA . ASN A 1 105 ? -14.026 10.629 7.729 1.00 53.78 105 ASN A CA 1
ATOM 778 C C . ASN A 1 105 ? -13.484 11.295 6.438 1.00 53.78 105 ASN A C 1
ATOM 780 O O . ASN A 1 105 ? -12.999 10.610 5.558 1.00 53.78 105 ASN A O 1
ATOM 784 N N . GLY A 1 106 ? -13.482 12.632 6.319 1.00 50.84 106 GLY A N 1
ATOM 785 C CA . GLY A 1 106 ? -13.056 13.333 5.115 1.00 50.84 106 GLY A CA 1
ATOM 786 C C . GLY A 1 106 ? -13.976 12.920 3.980 1.00 50.84 106 GLY A C 1
ATOM 787 O O . GLY A 1 106 ? -13.495 12.408 2.983 1.00 50.84 106 GLY A O 1
ATOM 788 N N . LYS A 1 107 ? -15.296 13.045 4.211 1.00 46.28 107 LYS A N 1
ATOM 789 C CA . LYS A 1 107 ? -16.429 12.471 3.454 1.00 46.28 107 LYS A CA 1
ATOM 790 C C . LYS A 1 107 ? -16.555 12.982 2.004 1.00 46.28 107 LYS A C 1
ATOM 792 O O . LYS A 1 107 ? -17.627 13.406 1.5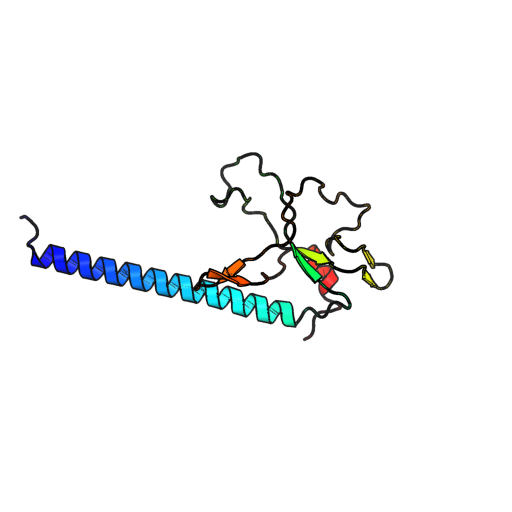83 1.00 46.28 107 LYS A O 1
ATOM 797 N N . ARG A 1 108 ? -15.472 12.973 1.236 1.00 51.06 108 ARG A N 1
ATOM 798 C CA . ARG A 1 108 ? -15.459 13.180 -0.214 1.00 51.06 108 ARG A CA 1
ATOM 799 C C . ARG A 1 108 ? -14.538 12.149 -0.857 1.00 51.06 108 ARG A C 1
ATOM 801 O O . ARG A 1 108 ? -13.577 12.503 -1.522 1.00 51.06 108 ARG A O 1
ATOM 808 N N . TRP A 1 109 ? -14.827 10.877 -0.611 1.00 57.69 109 TRP A N 1
ATOM 809 C CA . TRP A 1 109 ? -14.166 9.774 -1.302 1.00 57.69 109 TRP A CA 1
ATOM 810 C C . TRP A 1 109 ? -14.891 9.526 -2.626 1.00 57.69 109 TRP A C 1
ATOM 812 O O . TRP A 1 109 ? -16.120 9.648 -2.672 1.00 57.69 109 TRP A O 1
ATOM 822 N N . SER A 1 110 ? -14.171 9.192 -3.697 1.00 53.44 110 SER A N 1
ATOM 823 C CA . SER A 1 110 ? -14.826 8.659 -4.889 1.00 53.44 110 SER A CA 1
ATOM 824 C C . SER A 1 110 ? -15.400 7.267 -4.592 1.00 53.44 110 SER A C 1
ATOM 826 O O . SER A 1 110 ? -15.175 6.672 -3.537 1.00 53.44 110 SER A O 1
ATOM 828 N N . SER A 1 111 ? -16.173 6.729 -5.531 1.00 54.44 111 SER A N 1
ATOM 829 C CA . SER A 1 111 ? -16.833 5.425 -5.423 1.00 54.44 111 SER A CA 1
ATOM 830 C C . SER A 1 111 ? -15.868 4.229 -5.331 1.00 54.44 111 SER A C 1
ATOM 832 O O . SER A 1 111 ? -16.315 3.116 -5.052 1.00 54.44 111 SER A O 1
ATOM 834 N N . LYS A 1 112 ? -14.556 4.430 -5.527 1.00 58.56 112 LYS A N 1
ATOM 835 C CA . LYS A 1 112 ? -13.527 3.386 -5.423 1.00 58.56 112 LYS A CA 1
ATOM 836 C C . LYS A 1 112 ? -12.737 3.524 -4.123 1.00 58.56 112 LYS A C 1
ATOM 838 O O . LYS A 1 112 ? -11.745 4.235 -4.060 1.00 58.56 112 LYS A O 1
ATOM 843 N N . VAL A 1 113 ? -13.176 2.805 -3.092 1.00 70.62 113 VAL A N 1
ATOM 844 C CA . VAL A 1 113 ? -12.513 2.814 -1.777 1.00 70.62 113 VAL A CA 1
ATOM 845 C C . VAL A 1 113 ? -11.369 1.804 -1.703 1.00 70.62 113 VAL A C 1
ATOM 847 O O . VAL A 1 113 ? -10.374 2.084 -1.049 1.00 70.62 113 VAL A O 1
ATOM 850 N N . ILE A 1 114 ? -11.491 0.647 -2.362 1.00 82.19 114 ILE A N 1
ATOM 851 C CA . ILE A 1 114 ? -10.484 -0.424 -2.326 1.00 82.19 114 ILE A CA 1
ATOM 852 C C . ILE A 1 114 ? -9.429 -0.187 -3.410 1.00 82.19 114 ILE A C 1
ATOM 854 O O . ILE A 1 114 ? -9.764 -0.108 -4.592 1.00 82.19 114 ILE A O 1
ATOM 858 N N . GLU A 1 115 ? -8.160 -0.142 -3.006 1.00 83.00 115 GLU A N 1
ATOM 859 C CA . GLU A 1 115 ? -7.027 0.097 -3.900 1.00 83.00 115 GLU A CA 1
ATOM 860 C C . GLU A 1 115 ? -6.330 -1.210 -4.304 1.00 83.00 115 GLU A C 1
ATOM 862 O O . GLU A 1 115 ? -6.184 -2.155 -3.513 1.00 83.00 115 GLU A O 1
ATOM 867 N N . ARG A 1 116 ? -5.861 -1.250 -5.555 1.00 90.00 116 ARG A N 1
ATOM 868 C CA . ARG A 1 116 ? -4.994 -2.303 -6.091 1.00 90.00 116 ARG A CA 1
ATOM 869 C C . ARG A 1 116 ? -3.793 -1.671 -6.783 1.00 90.00 116 ARG A C 1
ATOM 871 O O . ARG A 1 116 ? -3.958 -0.893 -7.717 1.00 90.00 116 ARG A O 1
ATOM 878 N N . ALA A 1 117 ? -2.598 -2.041 -6.338 1.00 88.56 117 ALA A N 1
ATOM 879 C CA . ALA A 1 117 ? -1.370 -1.763 -7.072 1.00 88.56 117 ALA A CA 1
ATOM 880 C C . ALA A 1 117 ? -1.148 -2.859 -8.124 1.00 88.56 117 ALA A C 1
ATOM 882 O O . ALA A 1 117 ? -1.772 -3.914 -8.041 1.00 88.56 117 ALA A O 1
ATOM 883 N N . HIS A 1 118 ? -0.285 -2.617 -9.109 1.00 92.06 118 HIS A N 1
ATOM 884 C CA . HIS A 1 118 ? -0.003 -3.574 -10.182 1.00 92.06 118 HIS A CA 1
ATOM 885 C C . HIS A 1 118 ? 1.481 -3.920 -10.189 1.00 92.06 118 HIS A C 1
ATOM 887 O O . HIS A 1 118 ? 2.326 -3.034 -10.033 1.00 92.06 118 HIS A O 1
ATOM 893 N N . ASP A 1 119 ? 1.792 -5.206 -10.319 1.00 93.12 119 ASP A N 1
ATOM 894 C CA . ASP A 1 119 ? 3.172 -5.665 -10.408 1.00 93.12 119 ASP A CA 1
ATOM 895 C C . ASP A 1 119 ? 3.752 -5.451 -11.815 1.00 93.12 119 ASP A C 1
ATOM 897 O O . ASP A 1 119 ? 3.149 -4.814 -12.685 1.00 93.12 119 ASP A O 1
ATOM 901 N N . GLY A 1 120 ? 4.966 -5.944 -12.034 1.00 90.00 120 GLY A N 1
ATOM 902 C CA . GLY A 1 120 ? 5.662 -5.796 -13.301 1.00 90.00 120 GLY A CA 1
ATOM 903 C C . GLY A 1 120 ? 5.004 -6.533 -14.477 1.00 90.00 120 GLY A C 1
ATOM 904 O O . GLY A 1 120 ? 5.342 -6.252 -15.622 1.00 90.00 120 GLY A O 1
ATOM 905 N N . ASP A 1 121 ? 4.063 -7.435 -14.200 1.00 92.38 121 ASP A N 1
ATOM 906 C CA . ASP A 1 121 ? 3.252 -8.166 -15.176 1.00 92.38 121 ASP A CA 1
ATOM 907 C C . ASP A 1 121 ? 1.837 -7.583 -15.319 1.00 92.38 121 ASP A C 1
ATOM 909 O O . ASP A 1 121 ? 0.998 -8.123 -16.043 1.00 92.38 121 ASP A O 1
ATOM 913 N N . GLY A 1 122 ? 1.553 -6.474 -14.629 1.00 91.00 122 GLY A N 1
ATOM 914 C CA . GLY A 1 122 ? 0.230 -5.864 -14.604 1.00 91.00 122 GLY A CA 1
ATO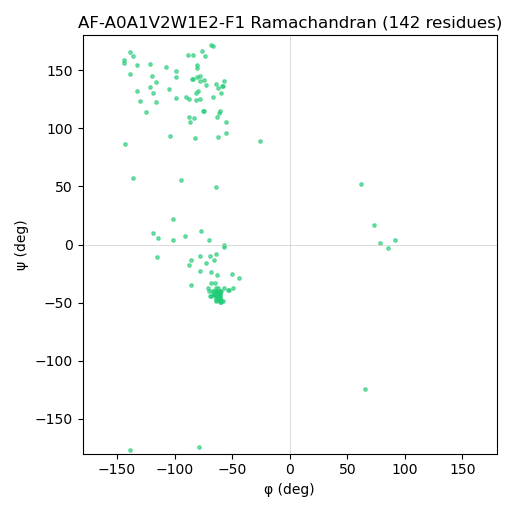M 915 C C . GLY A 1 122 ? -0.782 -6.649 -13.769 1.00 91.00 122 GLY A C 1
ATOM 916 O O . GLY A 1 122 ? -1.981 -6.416 -13.908 1.00 91.00 122 GLY A O 1
ATOM 917 N N . GLN A 1 123 ? -0.343 -7.568 -12.904 1.00 93.00 123 GLN A N 1
ATOM 918 C CA . GLN A 1 123 ? -1.250 -8.299 -12.023 1.00 93.00 123 GLN A CA 1
ATOM 919 C C . GLN A 1 123 ? -1.598 -7.450 -10.795 1.00 93.00 123 GLN A C 1
ATOM 921 O O . GLN A 1 123 ? -0.694 -6.902 -10.149 1.00 93.00 123 GLN A O 1
ATOM 926 N N . PRO A 1 124 ? -2.892 -7.316 -10.446 1.00 94.00 124 PRO A N 1
ATOM 927 C CA . PRO A 1 124 ? -3.302 -6.512 -9.309 1.00 94.00 124 PRO A CA 1
ATOM 928 C C . PRO A 1 124 ? -2.939 -7.202 -7.989 1.00 94.00 124 PRO A C 1
ATOM 930 O O . PRO A 1 124 ? -3.194 -8.389 -7.793 1.00 94.00 124 PRO A O 1
ATOM 933 N N . TYR A 1 125 ? -2.420 -6.436 -7.034 1.00 92.62 125 TYR A N 1
ATOM 934 C CA . TYR A 1 125 ? -2.124 -6.891 -5.680 1.00 92.62 125 TYR A CA 1
ATOM 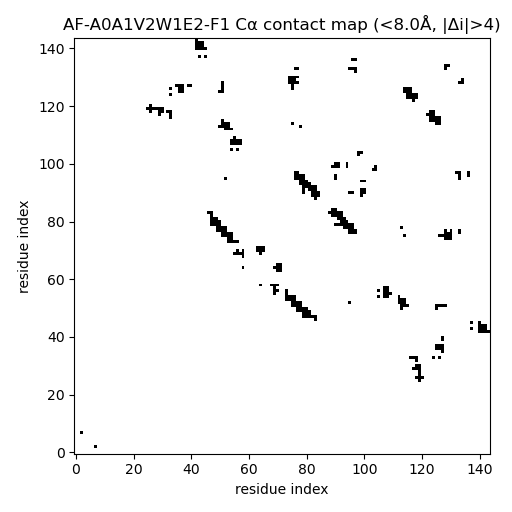935 C C . TYR A 1 125 ? -2.581 -5.870 -4.634 1.00 92.62 125 TYR A C 1
ATOM 937 O O . TYR A 1 125 ? -2.834 -4.698 -4.927 1.00 92.62 125 TYR A O 1
ATOM 945 N N . ARG A 1 126 ? -2.708 -6.325 -3.383 1.00 94.00 126 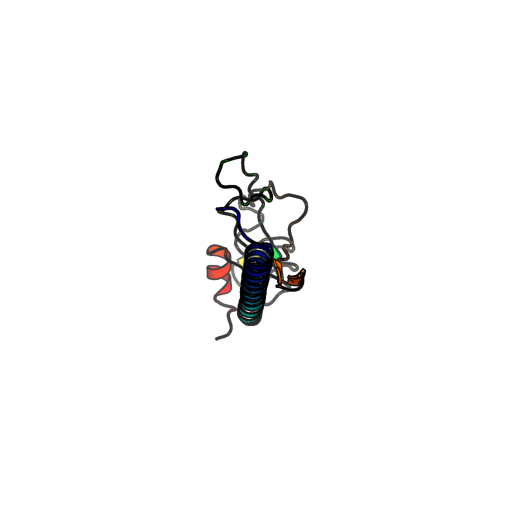ARG A N 1
ATOM 946 C CA . ARG A 1 126 ? -3.019 -5.457 -2.242 1.00 94.00 126 ARG A CA 1
ATOM 947 C C . ARG A 1 126 ? -1.766 -4.659 -1.853 1.00 94.00 126 ARG A C 1
ATOM 949 O O . ARG A 1 126 ? -0.808 -5.283 -1.388 1.00 94.00 126 ARG A O 1
ATOM 956 N N . PRO A 1 127 ? -1.755 -3.320 -1.983 1.00 92.94 127 PRO A N 1
ATOM 957 C CA . PRO A 1 127 ? -0.591 -2.527 -1.606 1.00 92.94 127 PRO A CA 1
ATOM 958 C C . PRO A 1 127 ? -0.342 -2.560 -0.094 1.00 92.94 127 PRO A C 1
ATOM 960 O O . PRO A 1 127 ? -1.140 -3.077 0.689 1.00 92.94 127 PRO A O 1
ATOM 963 N N . ARG A 1 128 ? 0.799 -2.024 0.332 1.00 93.69 128 ARG A N 1
ATOM 964 C CA . ARG A 1 128 ? 1.138 -1.867 1.748 1.00 93.69 128 ARG A CA 1
ATOM 965 C C . ARG A 1 128 ? 0.427 -0.631 2.317 1.00 93.69 128 ARG A C 1
ATOM 967 O O . ARG A 1 128 ? 0.569 0.435 1.729 1.00 93.69 128 ARG A O 1
ATOM 974 N N . PRO A 1 129 ? -0.241 -0.706 3.483 1.00 92.31 129 PRO A N 1
ATOM 975 C CA . PRO A 1 129 ? -0.702 0.488 4.188 1.00 92.31 129 PRO A CA 1
ATOM 976 C C . PRO A 1 129 ? 0.461 1.424 4.556 1.00 92.31 129 PRO A C 1
ATOM 978 O O . PRO A 1 129 ? 1.433 0.995 5.184 1.00 92.31 129 PRO A O 1
ATOM 981 N N . THR A 1 130 ? 0.342 2.712 4.237 1.00 91.56 130 THR A N 1
ATOM 982 C CA . THR A 1 130 ? 1.347 3.749 4.546 1.00 91.56 130 THR A CA 1
ATOM 983 C C . THR A 1 130 ? 0.835 4.816 5.517 1.00 91.56 130 THR A C 1
ATOM 985 O O . THR A 1 130 ? 1.625 5.581 6.077 1.00 91.56 130 THR A O 1
ATOM 988 N N . CYS A 1 131 ? -0.471 4.854 5.808 1.00 89.06 131 CYS A N 1
ATOM 989 C CA . CYS A 1 131 ? -1.033 5.791 6.775 1.00 89.06 131 CYS A CA 1
ATOM 990 C C . CYS A 1 131 ? -0.444 5.570 8.181 1.00 89.06 131 CYS A C 1
ATOM 992 O O . CYS A 1 131 ? -0.741 4.578 8.852 1.00 89.06 131 CYS A O 1
ATOM 994 N N . LYS A 1 132 ? 0.320 6.550 8.679 1.00 90.38 132 LYS A N 1
ATOM 995 C CA . LYS A 1 132 ? 0.987 6.502 9.996 1.00 90.38 132 LYS A CA 1
ATOM 996 C C . LYS A 1 132 ? 0.032 6.177 11.151 1.00 90.38 132 LYS A C 1
ATOM 998 O O . LYS A 1 132 ? 0.387 5.409 12.039 1.00 90.38 132 LYS A O 1
ATOM 1003 N N . ALA A 1 133 ? -1.190 6.714 11.126 1.00 90.19 133 ALA A N 1
ATOM 1004 C CA . ALA A 1 133 ? -2.196 6.448 12.155 1.00 90.19 133 ALA A CA 1
ATOM 1005 C C . ALA A 1 133 ? -2.742 5.010 12.091 1.00 90.19 133 ALA A C 1
ATOM 1007 O O . ALA A 1 133 ? -2.917 4.379 13.132 1.00 90.19 133 ALA A O 1
ATOM 1008 N N . CYS A 1 134 ? -2.967 4.469 10.884 1.00 92.12 134 CYS A N 1
ATOM 1009 C CA . CYS A 1 134 ? -3.314 3.055 10.718 1.00 92.12 134 CYS A CA 1
ATOM 1010 C C . CYS A 1 134 ? -2.195 2.172 11.274 1.00 92.12 134 CYS A C 1
ATOM 1012 O O . CYS A 1 134 ? -2.474 1.279 12.063 1.00 92.12 134 CYS A O 1
ATOM 1014 N N . LEU A 1 135 ? -0.941 2.464 10.923 1.00 93.88 135 LEU A N 1
ATOM 1015 C CA . LEU A 1 135 ? 0.224 1.698 11.368 1.00 93.88 135 LEU A CA 1
ATOM 1016 C C . LEU A 1 135 ? 0.421 1.749 12.891 1.00 93.88 135 LEU A C 1
ATOM 1018 O O . LEU A 1 135 ? 0.697 0.723 13.510 1.00 93.88 135 LEU A O 1
ATOM 1022 N N . ALA A 1 136 ? 0.217 2.912 13.514 1.00 93.38 136 ALA A N 1
ATOM 1023 C CA . ALA A 1 136 ? 0.297 3.063 14.965 1.00 93.38 136 ALA A CA 1
ATOM 1024 C C . ALA A 1 136 ? -0.752 2.209 15.700 1.00 93.38 136 ALA A C 1
ATOM 1026 O O . ALA A 1 136 ? -0.424 1.541 16.679 1.00 93.38 136 ALA A O 1
ATOM 1027 N N . LEU A 1 137 ? -1.997 2.184 15.207 1.00 93.44 137 LEU A N 1
ATOM 1028 C CA . LEU A 1 137 ? -3.068 1.346 15.762 1.00 93.44 137 LEU A CA 1
ATOM 1029 C C . LEU A 1 137 ? -2.845 -0.144 15.478 1.00 93.44 137 LEU A C 1
ATOM 1031 O O . LEU A 1 137 ? -3.132 -0.985 16.327 1.00 93.44 137 LEU A O 1
ATOM 1035 N N . ALA A 1 138 ? -2.334 -0.458 14.288 1.00 94.00 138 ALA A N 1
ATOM 1036 C CA . ALA A 1 138 ? -2.076 -1.811 13.816 1.00 94.00 138 ALA A CA 1
ATOM 1037 C C . ALA A 1 138 ? -0.943 -2.511 14.575 1.00 94.00 138 ALA A C 1
ATOM 1039 O O . ALA A 1 138 ? -0.928 -3.736 14.634 1.00 94.00 138 ALA A O 1
ATOM 1040 N N . LYS A 1 139 ? -0.024 -1.752 15.190 1.00 93.75 139 LYS A N 1
ATOM 1041 C CA . LYS A 1 139 ? 1.178 -2.274 15.858 1.00 93.75 139 LYS A CA 1
ATOM 1042 C C . LYS A 1 139 ? 0.895 -3.421 16.835 1.00 93.75 139 LYS A C 1
ATOM 1044 O O . LYS A 1 139 ? 1.670 -4.364 16.890 1.00 93.75 139 LYS A O 1
ATOM 1049 N N . ARG A 1 140 ? -0.224 -3.376 17.565 1.00 93.25 140 ARG A N 1
ATOM 1050 C CA . ARG A 1 140 ? -0.616 -4.429 18.525 1.00 93.25 140 ARG A CA 1
ATOM 1051 C C . ARG A 1 140 ? -1.028 -5.765 17.892 1.00 93.25 140 ARG A C 1
ATOM 1053 O O . ARG A 1 140 ? -1.227 -6.732 18.613 1.00 93.25 140 ARG A O 1
ATOM 1060 N N . TRP A 1 141 ? -1.196 -5.797 16.574 1.00 95.25 141 TRP A N 1
ATOM 1061 C CA . TRP A 1 141 ? -1.528 -6.983 15.784 1.00 95.25 141 TRP A CA 1
ATOM 1062 C C . TRP A 1 141 ? -0.444 -7.318 14.756 1.00 95.25 141 TRP A C 1
ATOM 1064 O O . TRP A 1 141 ? -0.668 -8.142 13.873 1.00 95.25 141 TRP A O 1
ATOM 1074 N N . MET A 1 142 ? 0.716 -6.665 14.833 1.00 94.00 142 MET A N 1
ATOM 1075 C CA . MET A 1 142 ? 1.859 -7.027 14.007 1.00 94.00 142 MET A CA 1
ATOM 1076 C C . MET A 1 142 ? 2.526 -8.262 14.605 1.00 94.00 142 MET A C 1
ATOM 1078 O O . MET A 1 142 ? 2.883 -8.260 15.780 1.00 94.00 142 MET A O 1
ATOM 1082 N N . LYS A 1 143 ? 2.684 -9.304 13.791 1.00 90.88 143 LYS A N 1
ATOM 1083 C CA . LYS A 1 143 ? 3.549 -10.444 14.094 1.00 90.88 143 LYS A CA 1
ATOM 1084 C C . LYS A 1 143 ? 5.009 -10.025 13.915 1.00 90.88 143 LYS A C 1
ATOM 1086 O O . LYS A 1 143 ? 5.312 -9.255 12.989 1.00 90.88 143 LYS A O 1
ATOM 1091 N N . ASP A 1 144 ? 5.861 -10.518 14.810 1.00 75.38 144 ASP A N 1
ATOM 1092 C CA . ASP A 1 144 ? 7.307 -10.286 14.772 1.00 75.38 144 ASP A CA 1
ATOM 1093 C C . ASP A 1 144 ? 7.901 -10.731 13.431 1.00 75.38 144 ASP A C 1
ATOM 1095 O O . ASP A 1 144 ? 7.633 -11.878 13.001 1.00 75.38 144 ASP A O 1
#